Protein AF-A0A7K4P7L5-F1 (afdb_monomer_lite)

pLDDT: mean 96.88, std 3.23, range [77.81, 98.56]

Foldseek 3Di:
DDKDKDWDDDQFKIKIFIADPVRDTPDIDMDTQDPPDPVVNVVVRVVRVVVHD

InterPro domains:
  IPR000600 ROK family [PF00480] (5-50)
  IPR043129 ATPase, nucleotide binding domain [SSF53067] (1-50)

Organism: NCBI:txid2511932

Radius of gyration: 11.6 Å; chains: 1; bounding box: 26×18×29 Å

Secondary structure (DSSP, 8-state):
---EEEEEE-SSEEEEEEE-TT--EEEEEEEEPPPS-HHHHHHHHHHHHHHH-

Sequence (53 aa):
MLYKIGVDLGGTKTEAVLLDENLNVLERKRIPTPQNDYQKIINTISSLVLEIS

Structure (mmCIF, N/CA/C/O backbone):
data_AF-A0A7K4P7L5-F1
#
_entry.id   AF-A0A7K4P7L5-F1
#
loop_
_atom_site.group_PDB
_atom_site.id
_atom_site.type_symbol
_atom_site.label_atom_id
_atom_site.label_alt_id
_atom_site.label_comp_id
_atom_site.label_asym_id
_atom_site.label_entity_id
_atom_site.label_seq_id
_atom_site.pdbx_PDB_ins_code
_atom_site.Cartn_x
_atom_site.Cartn_y
_atom_site.Cartn_z
_atom_site.occupancy
_atom_site.B_iso_or_equiv
_atom_site.auth_seq_id
_atom_site.auth_comp_id
_atom_site.auth_asym_id
_atom_site.auth_atom_id
_atom_site.pdbx_PDB_model_num
ATOM 1 N N . MET A 1 1 ? -10.847 8.610 18.270 1.00 77.81 1 MET A N 1
ATOM 2 C CA . MET A 1 1 ? -11.163 7.580 17.261 1.00 77.81 1 MET A CA 1
ATOM 3 C C . MET A 1 1 ? -9.847 7.063 16.726 1.00 77.81 1 MET A C 1
ATOM 5 O O . MET A 1 1 ? -8.972 7.880 16.448 1.00 77.81 1 MET A O 1
ATOM 9 N N . LEU A 1 2 ? -9.667 5.745 1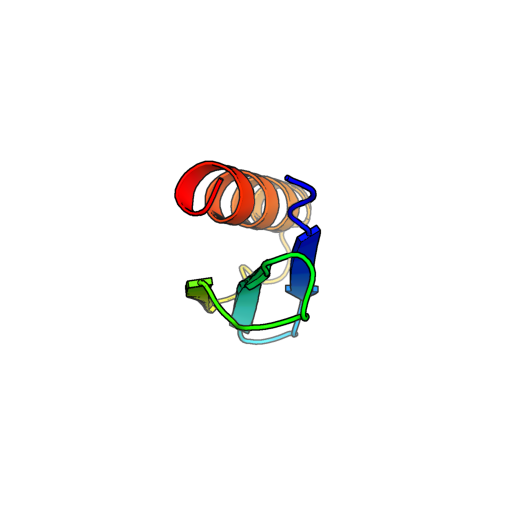6.695 1.00 90.44 2 LEU A N 1
ATOM 10 C CA . LEU A 1 2 ? -8.431 5.122 16.222 1.00 90.44 2 LEU A CA 1
ATOM 11 C C . LEU A 1 2 ? -8.695 4.506 14.851 1.00 90.44 2 LEU A C 1
ATOM 13 O O . LEU A 1 2 ? -9.472 3.563 14.749 1.00 90.44 2 LEU A O 1
ATOM 17 N N . TYR A 1 3 ? -8.023 5.017 13.825 1.00 96.00 3 TYR A N 1
ATOM 18 C CA . TYR A 1 3 ? -8.065 4.446 12.484 1.00 96.00 3 TYR A CA 1
ATOM 19 C C . TYR A 1 3 ? -6.810 3.621 12.217 1.00 96.00 3 TYR A C 1
ATOM 21 O O . TYR A 1 3 ? -5.736 3.908 12.755 1.00 96.00 3 TYR A O 1
ATOM 29 N N . LYS A 1 4 ? -6.943 2.585 11.390 1.00 97.44 4 LYS A N 1
ATOM 30 C CA . LYS A 1 4 ? -5.817 1.764 10.931 1.00 97.44 4 LYS A CA 1
ATOM 31 C C . LYS A 1 4 ? -5.772 1.772 9.414 1.00 97.44 4 LYS A C 1
ATOM 33 O O . LYS A 1 4 ? -6.812 1.679 8.772 1.00 97.44 4 LYS A O 1
ATOM 38 N N . ILE A 1 5 ? -4.566 1.821 8.862 1.00 98.00 5 ILE A N 1
ATOM 39 C CA . ILE A 1 5 ? -4.340 1.638 7.430 1.00 98.00 5 ILE A CA 1
ATOM 40 C C . ILE A 1 5 ? -3.611 0.314 7.225 1.00 98.00 5 ILE A C 1
ATOM 42 O O . ILE A 1 5 ? -2.571 0.069 7.837 1.00 98.00 5 ILE A O 1
ATOM 46 N N . GLY A 1 6 ? -4.176 -0.544 6.382 1.00 97.81 6 GLY A N 1
ATOM 47 C CA . GLY A 1 6 ? -3.522 -1.750 5.883 1.00 97.81 6 GLY A CA 1
ATOM 48 C C . GLY A 1 6 ? -3.025 -1.532 4.459 1.00 97.81 6 GLY A C 1
ATOM 49 O O . GLY A 1 6 ? -3.715 -0.896 3.668 1.00 97.81 6 GLY A O 1
ATOM 50 N N . VAL A 1 7 ? -1.854 -2.075 4.129 1.00 98.25 7 VAL A N 1
ATOM 51 C CA . VAL A 1 7 ? -1.310 -2.093 2.764 1.00 98.25 7 VAL A CA 1
ATOM 52 C C . VAL A 1 7 ? -0.948 -3.530 2.406 1.00 98.25 7 VAL A C 1
ATOM 54 O O . VAL A 1 7 ? -0.215 -4.180 3.150 1.00 98.25 7 VAL A O 1
ATOM 57 N N . ASP A 1 8 ? -1.441 -4.007 1.265 1.00 98.06 8 ASP A N 1
ATOM 58 C CA . ASP A 1 8 ? -1.090 -5.301 0.675 1.00 98.06 8 ASP A CA 1
ATOM 59 C C . ASP A 1 8 ? -0.346 -5.080 -0.648 1.00 98.06 8 ASP A C 1
ATOM 61 O O . ASP A 1 8 ? -0.892 -4.528 -1.607 1.00 98.06 8 ASP A O 1
ATOM 65 N N . LEU A 1 9 ? 0.925 -5.483 -0.694 1.00 97.81 9 LEU A N 1
ATOM 66 C CA . LEU A 1 9 ? 1.790 -5.374 -1.866 1.00 97.81 9 LEU A CA 1
ATOM 67 C C . LEU A 1 9 ? 1.901 -6.739 -2.555 1.00 97.81 9 LEU A C 1
ATOM 69 O O . LEU A 1 9 ? 2.743 -7.562 -2.199 1.00 97.81 9 LEU A O 1
ATOM 73 N N . GLY A 1 10 ? 1.089 -6.958 -3.589 1.00 96.31 10 GLY A N 1
ATOM 74 C CA . GLY A 1 10 ? 1.198 -8.123 -4.466 1.00 96.31 10 GLY A CA 1
ATOM 75 C C . GLY A 1 10 ? 2.070 -7.864 -5.700 1.00 96.31 10 GLY A C 1
ATOM 76 O O . GLY A 1 10 ? 2.352 -6.724 -6.059 1.00 96.31 10 GLY A O 1
ATOM 77 N N . GLY A 1 11 ? 2.442 -8.922 -6.431 1.00 95.94 11 GLY A N 1
ATOM 78 C CA . GLY A 1 11 ? 3.239 -8.806 -7.669 1.00 95.94 11 GLY A CA 1
ATOM 79 C C . GLY A 1 11 ? 2.487 -8.246 -8.891 1.00 95.94 11 GLY A C 1
ATOM 80 O O . GLY A 1 11 ? 3.096 -7.909 -9.906 1.00 95.94 11 GLY A O 1
ATOM 81 N N . THR A 1 12 ? 1.156 -8.156 -8.816 1.00 96.38 12 THR A N 1
ATOM 82 C CA . THR A 1 12 ? 0.294 -7.651 -9.905 1.00 96.38 12 THR A CA 1
ATOM 83 C C . THR A 1 12 ? -0.571 -6.475 -9.472 1.00 96.38 12 THR A C 1
ATOM 85 O O . THR A 1 12 ? -0.873 -5.602 -10.289 1.00 96.38 12 THR A O 1
ATOM 88 N N . LYS A 1 13 ? -1.009 -6.453 -8.211 1.00 97.94 13 LYS A N 1
ATOM 89 C CA . LYS A 1 13 ? -1.841 -5.390 -7.648 1.00 97.94 13 LYS A CA 1
ATOM 90 C C . LYS A 1 13 ? -1.349 -5.022 -6.249 1.00 97.94 13 LYS A C 1
ATOM 92 O O . LYS A 1 13 ? -1.019 -5.925 -5.483 1.00 97.94 13 LYS A O 1
ATOM 97 N N . THR A 1 14 ? -1.398 -3.734 -5.935 1.00 98.25 14 THR A N 1
ATOM 98 C CA . THR A 1 14 ? -1.206 -3.183 -4.589 1.00 98.25 14 THR A CA 1
ATOM 99 C C . THR A 1 14 ? -2.536 -2.622 -4.105 1.00 98.25 14 THR A C 1
ATOM 101 O O . THR A 1 14 ? -3.260 -1.990 -4.881 1.00 98.25 14 THR A O 1
ATOM 104 N N . GLU A 1 15 ? -2.870 -2.867 -2.844 1.00 98.38 15 GLU A N 1
ATOM 105 C CA . GLU A 1 15 ? -4.110 -2.434 -2.201 1.00 98.38 15 GLU A CA 1
ATOM 106 C C . GLU A 1 15 ? -3.810 -1.673 -0.907 1.00 98.38 15 GLU A C 1
ATOM 108 O O . GLU A 1 15 ? -2.860 -2.002 -0.198 1.00 98.38 1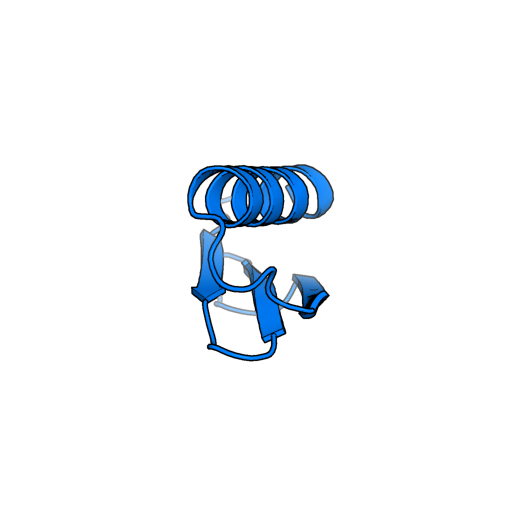5 GLU A O 1
ATOM 113 N N . ALA A 1 16 ? -4.627 -0.668 -0.598 1.00 98.56 16 ALA A N 1
ATOM 114 C CA . ALA A 1 16 ? -4.656 -0.003 0.695 1.00 98.56 16 ALA A CA 1
ATOM 115 C C . ALA A 1 16 ? -6.095 0.039 1.230 1.00 98.56 16 ALA A C 1
ATOM 117 O O . ALA A 1 16 ? -7.048 0.177 0.456 1.00 98.56 16 ALA A O 1
ATOM 118 N N . VAL A 1 17 ? -6.256 -0.108 2.545 1.00 98.44 17 VAL A N 1
ATOM 119 C CA . VAL A 1 17 ? -7.558 -0.155 3.222 1.00 98.44 17 VAL A CA 1
ATOM 120 C C . VAL A 1 17 ? -7.542 0.694 4.491 1.00 98.44 17 VAL A C 1
ATOM 122 O O . VAL A 1 17 ? -6.637 0.551 5.310 1.00 98.44 17 VAL A O 1
ATOM 125 N N . LEU A 1 18 ? -8.547 1.554 4.655 1.00 98.50 18 LEU A N 1
ATOM 126 C CA . LEU A 1 18 ? -8.804 2.324 5.870 1.00 98.50 18 LEU A CA 1
ATOM 127 C C . LEU A 1 18 ? -9.830 1.573 6.722 1.00 98.50 18 LEU A C 1
ATOM 129 O O . LEU A 1 18 ? -10.905 1.209 6.238 1.00 98.50 18 LEU A O 1
ATOM 133 N N . LEU A 1 19 ? -9.496 1.359 7.991 1.00 98.25 19 LEU A N 1
ATOM 134 C CA . LEU A 1 19 ? -10.320 0.642 8.955 1.00 98.25 19 LEU A CA 1
ATOM 135 C C . LEU A 1 19 ? -10.670 1.528 10.150 1.00 98.25 19 LEU A C 1
ATOM 137 O O . LEU A 1 19 ? -9.813 2.268 10.646 1.00 98.25 19 LEU A O 1
ATOM 141 N N . ASP A 1 20 ? -11.899 1.396 10.646 1.00 97.44 20 ASP A N 1
ATOM 142 C CA . ASP A 1 20 ? -12.294 1.944 11.944 1.00 97.44 20 ASP A CA 1
ATOM 143 C C . ASP A 1 20 ? -11.766 1.095 13.120 1.00 97.44 20 ASP A C 1
ATOM 145 O O . ASP A 1 20 ? -11.079 0.079 12.962 1.00 97.44 20 ASP A O 1
ATOM 149 N N . GLU A 1 21 ? -12.098 1.516 14.336 1.00 97.00 21 GLU A N 1
ATOM 150 C CA . GLU A 1 21 ? -11.733 0.843 15.586 1.00 97.00 21 GLU A CA 1
ATOM 151 C C . GLU A 1 21 ? -12.314 -0.572 15.749 1.00 97.00 21 GLU A C 1
ATOM 153 O O . GLU A 1 21 ? -11.733 -1.387 16.467 1.00 97.00 21 GLU A O 1
ATOM 158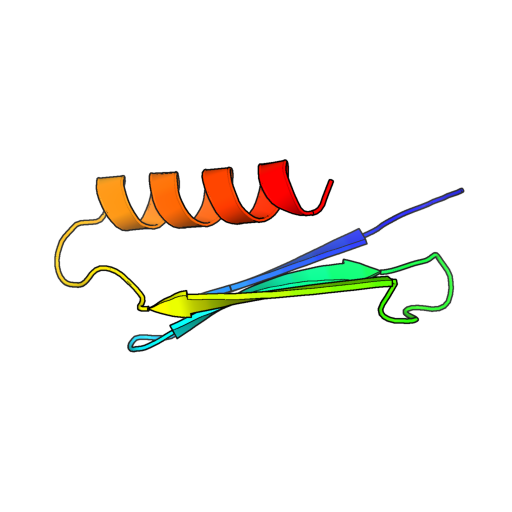 N N . ASN A 1 22 ? -13.398 -0.890 15.037 1.00 96.88 22 ASN A N 1
ATOM 159 C CA . ASN A 1 22 ? -14.027 -2.210 14.999 1.00 96.88 22 ASN A CA 1
ATOM 160 C C . ASN A 1 22 ? -13.541 -3.055 13.807 1.00 96.88 22 ASN A C 1
ATOM 162 O O . ASN A 1 22 ? -14.078 -4.134 13.563 1.00 96.88 22 ASN A O 1
ATOM 166 N N . LEU A 1 23 ? -12.512 -2.590 13.084 1.00 95.81 23 LEU A N 1
ATOM 167 C CA . LEU A 1 23 ? -11.982 -3.200 11.861 1.00 95.81 23 LEU A CA 1
ATOM 168 C C . LEU A 1 23 ? -12.981 -3.223 10.692 1.00 95.81 23 LEU A C 1
ATOM 170 O O . LEU A 1 23 ? -12.803 -4.001 9.751 1.00 95.81 23 LEU A O 1
ATOM 174 N N . ASN A 1 24 ? -14.002 -2.363 10.708 1.00 97.69 24 ASN A N 1
ATOM 175 C CA . ASN A 1 24 ? -14.853 -2.175 9.541 1.00 97.69 24 ASN A CA 1
ATOM 176 C C . ASN A 1 24 ? -14.083 -1.417 8.464 1.00 97.69 24 ASN A C 1
ATOM 178 O O . ASN A 1 24 ? -13.373 -0.453 8.751 1.00 97.69 24 ASN A O 1
ATOM 182 N N . VAL A 1 25 ? -14.265 -1.832 7.212 1.00 98.00 25 VAL A N 1
ATOM 183 C CA . VAL A 1 25 ? -13.688 -1.146 6.055 1.00 98.00 25 VAL A CA 1
ATOM 184 C C . VAL A 1 25 ? -14.451 0.147 5.805 1.00 98.00 25 VAL A C 1
ATOM 186 O O . VAL A 1 25 ? -15.627 0.107 5.452 1.00 98.00 25 VAL A O 1
ATOM 189 N N . LEU A 1 26 ? -13.763 1.275 5.958 1.00 97.94 26 LEU A N 1
ATOM 190 C CA . LEU A 1 26 ? -14.281 2.595 5.609 1.00 97.94 26 LEU A CA 1
ATOM 191 C C . LEU A 1 26 ? -13.977 2.928 4.150 1.00 97.94 26 LEU A C 1
ATOM 193 O O . LEU A 1 26 ? -14.853 3.380 3.418 1.00 97.94 26 LEU A O 1
ATOM 197 N N . GLU A 1 27 ? -12.750 2.644 3.716 1.00 98.19 27 GLU A N 1
ATOM 198 C CA . GLU A 1 27 ? -12.306 2.866 2.344 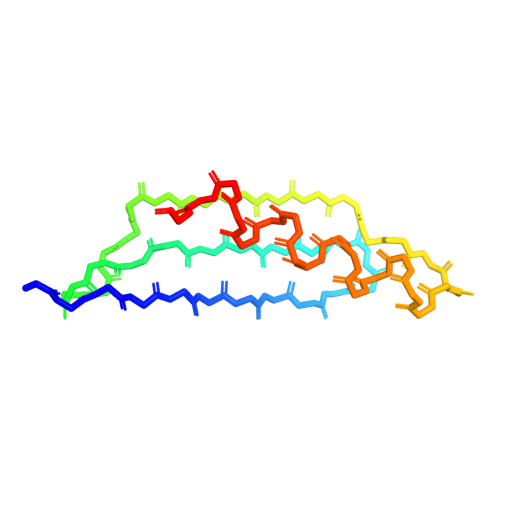1.00 98.19 27 GLU A CA 1
ATOM 199 C C . GLU A 1 27 ? -11.319 1.783 1.911 1.00 98.19 27 GLU A C 1
ATOM 201 O O . GLU A 1 27 ? -10.592 1.208 2.723 1.00 98.19 27 GLU A O 1
ATOM 206 N N . ARG A 1 28 ? -11.304 1.474 0.613 1.00 98.19 28 ARG A N 1
ATOM 207 C CA . ARG A 1 28 ? -10.386 0.512 0.008 1.00 98.19 28 ARG A CA 1
ATOM 208 C C . ARG A 1 28 ? -10.050 0.941 -1.410 1.00 98.19 28 ARG A C 1
ATOM 210 O O . ARG A 1 28 ? -10.953 1.158 -2.217 1.00 98.19 28 ARG A O 1
ATOM 217 N N . LYS A 1 29 ? -8.762 0.955 -1.746 1.00 98.25 29 LYS A N 1
ATOM 218 C CA . LYS A 1 29 ? -8.287 1.267 -3.095 1.00 98.25 29 LYS A CA 1
ATOM 219 C C . LYS A 1 29 ? -7.254 0.262 -3.569 1.00 98.25 29 LYS A C 1
ATOM 221 O O . LYS A 1 29 ? -6.382 -0.150 -2.813 1.00 98.25 29 LYS A O 1
ATOM 226 N N . ARG A 1 30 ? -7.347 -0.122 -4.845 1.00 98.19 30 ARG A N 1
ATOM 227 C CA . ARG A 1 30 ? -6.473 -1.118 -5.472 1.00 98.19 30 ARG A CA 1
ATOM 228 C C . ARG A 1 30 ? -6.023 -0.668 -6.853 1.00 98.19 30 ARG A C 1
ATOM 230 O O . ARG A 1 30 ? -6.853 -0.293 -7.678 1.00 98.19 30 ARG A O 1
ATOM 237 N N . ILE A 1 31 ? -4.725 -0.774 -7.131 1.00 98.12 31 ILE A N 1
ATOM 238 C CA . ILE A 1 31 ? -4.126 -0.394 -8.421 1.00 98.12 31 ILE A CA 1
ATOM 239 C C . ILE A 1 31 ? -3.100 -1.437 -8.904 1.00 98.12 31 ILE A C 1
ATOM 241 O O . ILE A 1 31 ? -2.690 -2.298 -8.124 1.00 98.12 31 ILE A O 1
ATOM 245 N N . PRO A 1 32 ? -2.707 -1.439 -10.196 1.00 98.12 32 PRO A N 1
ATOM 246 C CA . PRO A 1 32 ? -1.583 -2.243 -10.685 1.00 98.12 32 PRO A CA 1
ATOM 247 C C . PRO A 1 32 ? -0.284 -1.980 -9.918 1.00 98.12 32 PRO A C 1
ATOM 249 O O . PRO A 1 32 ? 0.068 -0.823 -9.706 1.00 98.12 32 PRO A O 1
ATOM 252 N N . THR A 1 33 ? 0.446 -3.040 -9.565 1.00 97.94 33 THR A N 1
ATOM 253 C CA . THR A 1 33 ? 1.787 -2.909 -8.979 1.00 97.94 33 THR A CA 1
ATOM 254 C C . THR A 1 33 ? 2.787 -2.577 -10.084 1.00 97.94 33 THR A C 1
ATOM 256 O O . THR A 1 33 ? 2.895 -3.345 -11.046 1.00 97.94 33 THR A O 1
ATOM 259 N N . PRO A 1 34 ? 3.548 -1.477 -9.977 1.00 96.56 34 PRO A N 1
ATOM 260 C CA . PRO A 1 34 ? 4.701 -1.260 -10.838 1.00 96.56 34 PRO A CA 1
ATOM 261 C C . PRO A 1 34 ? 5.710 -2.401 -10.672 1.00 96.56 34 PRO A C 1
ATOM 263 O O . PRO A 1 34 ? 6.035 -2.785 -9.553 1.00 96.56 34 PRO A O 1
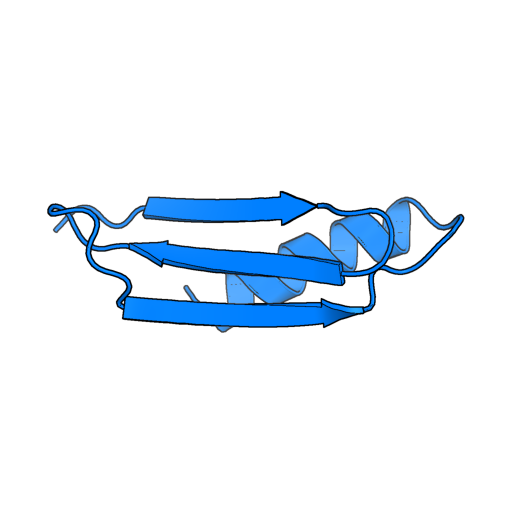ATOM 266 N N . GLN A 1 35 ? 6.215 -2.946 -11.776 1.00 94.50 35 GLN A N 1
ATOM 267 C CA . GLN A 1 35 ? 7.189 -4.037 -11.740 1.00 94.50 35 GLN A CA 1
ATOM 268 C C . GLN A 1 35 ? 8.608 -3.517 -11.952 1.00 94.50 35 GLN A C 1
ATOM 270 O O . GLN A 1 35 ? 8.813 -2.563 -12.699 1.00 94.50 35 GLN A O 1
ATOM 275 N N . ASN A 1 36 ? 9.576 -4.188 -11.323 1.00 94.69 36 ASN A N 1
ATOM 276 C CA . ASN A 1 36 ? 11.017 -3.955 -11.489 1.00 94.69 36 ASN A CA 1
ATOM 277 C C . ASN A 1 36 ? 11.482 -2.515 -11.197 1.00 94.69 36 ASN A C 1
ATOM 279 O O . ASN A 1 36 ? 12.541 -2.103 -11.660 1.00 94.69 36 ASN A O 1
ATOM 283 N N . ASP A 1 37 ? 10.709 -1.758 -10.418 1.00 97.12 37 ASP A N 1
ATOM 284 C CA . ASP A 1 37 ? 11.024 -0.383 -10.036 1.00 97.12 37 ASP A CA 1
ATOM 285 C C . ASP A 1 37 ? 10.636 -0.156 -8.571 1.00 97.12 37 ASP A C 1
ATOM 287 O O . ASP A 1 37 ? 9.478 0.101 -8.233 1.00 97.12 37 ASP A O 1
ATOM 291 N N . TYR A 1 38 ? 11.625 -0.287 -7.686 1.00 96.81 38 TYR A N 1
ATOM 292 C CA . TYR A 1 38 ? 11.431 -0.157 -6.244 1.00 96.81 38 TYR A CA 1
ATOM 293 C C . TYR A 1 38 ? 10.901 1.227 -5.856 1.00 96.81 38 TYR A C 1
ATOM 295 O O . TYR A 1 38 ? 9.949 1.328 -5.083 1.00 96.81 38 TYR A O 1
ATOM 303 N N . GLN A 1 39 ? 11.463 2.301 -6.418 1.00 98.38 39 GLN A N 1
ATOM 304 C CA . GLN A 1 39 ? 11.056 3.655 -6.049 1.00 98.38 39 GLN A CA 1
ATOM 305 C C . GLN A 1 39 ? 9.616 3.929 -6.480 1.00 98.38 39 GLN A C 1
ATOM 307 O O . GLN A 1 39 ? 8.846 4.534 -5.734 1.00 98.38 39 GLN A O 1
ATOM 312 N N . LYS A 1 40 ? 9.216 3.437 -7.654 1.00 97.94 40 LYS A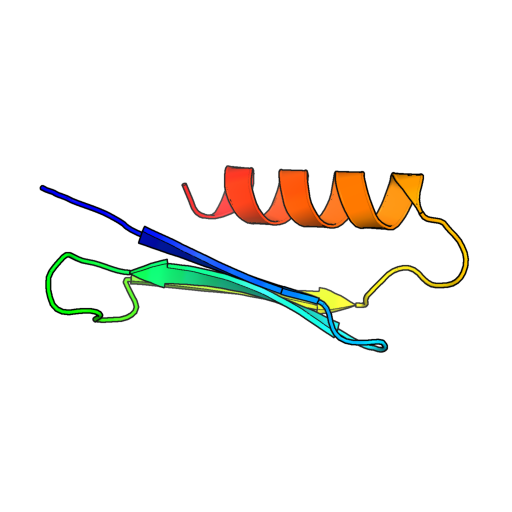 N 1
ATOM 313 C CA . LYS A 1 40 ? 7.836 3.562 -8.121 1.00 97.94 40 LYS A CA 1
ATOM 314 C C . LYS A 1 40 ? 6.857 2.745 -7.277 1.00 97.94 40 LYS A C 1
ATOM 316 O O . LYS A 1 40 ? 5.733 3.204 -7.078 1.00 97.94 40 LYS A O 1
ATOM 321 N N . ILE A 1 41 ? 7.269 1.595 -6.735 1.00 97.94 41 ILE A N 1
ATOM 322 C CA . ILE A 1 41 ? 6.478 0.831 -5.754 1.00 97.94 41 ILE A CA 1
ATOM 323 C C . ILE A 1 41 ? 6.295 1.638 -4.463 1.00 97.94 41 ILE A C 1
ATOM 325 O O . ILE A 1 41 ? 5.167 1.782 -3.996 1.00 97.94 41 ILE A O 1
ATOM 329 N N . ILE A 1 42 ? 7.367 2.219 -3.915 1.00 98.25 42 ILE A N 1
ATOM 330 C CA . ILE A 1 42 ? 7.285 3.050 -2.703 1.00 98.25 42 ILE A CA 1
ATOM 331 C C . ILE A 1 42 ? 6.381 4.266 -2.927 1.00 98.25 42 ILE A C 1
ATOM 333 O O . ILE A 1 42 ? 5.500 4.536 -2.111 1.00 98.25 42 ILE A O 1
ATOM 337 N N . ASN A 1 43 ? 6.538 4.958 -4.057 1.00 98.31 43 ASN A N 1
ATOM 338 C CA . ASN A 1 43 ? 5.683 6.089 -4.413 1.00 98.31 43 ASN A CA 1
ATOM 339 C C . ASN A 1 43 ? 4.218 5.655 -4.555 1.00 98.31 43 ASN A C 1
ATOM 341 O O . ASN A 1 43 ? 3.334 6.348 -4.075 1.00 98.31 43 ASN A O 1
ATOM 345 N N . THR A 1 44 ? 3.968 4.486 -5.152 1.00 97.81 44 THR A N 1
ATOM 346 C CA . THR A 1 44 ? 2.623 3.909 -5.288 1.00 97.81 44 THR A CA 1
ATOM 347 C C . THR A 1 44 ? 1.973 3.652 -3.931 1.00 97.81 44 THR A C 1
ATOM 349 O O . THR A 1 44 ? 0.821 4.024 -3.729 1.00 97.81 44 THR A O 1
ATOM 352 N N . ILE A 1 45 ? 2.706 3.049 -2.991 1.00 98.19 45 ILE A N 1
ATOM 353 C CA . ILE A 1 45 ? 2.208 2.806 -1.631 1.00 98.19 45 ILE A CA 1
ATOM 354 C C . ILE A 1 45 ? 1.919 4.136 -0.930 1.00 98.19 45 ILE A C 1
ATOM 356 O O . ILE A 1 45 ? 0.838 4.302 -0.376 1.00 98.19 45 ILE A O 1
ATOM 360 N N . SER A 1 46 ? 2.851 5.091 -0.996 1.00 98.31 46 SER A N 1
ATOM 361 C CA . SER A 1 46 ? 2.681 6.422 -0.401 1.00 98.31 46 SER A CA 1
ATOM 362 C C . SER A 1 46 ? 1.445 7.140 -0.952 1.00 98.31 46 SER A C 1
ATOM 364 O O . SER A 1 46 ? 0.624 7.630 -0.183 1.00 98.31 46 SER A O 1
ATOM 366 N N . SER A 1 47 ? 1.259 7.130 -2.277 1.00 98.06 47 SER A N 1
ATOM 367 C CA . SER A 1 47 ? 0.082 7.712 -2.924 1.00 98.06 47 SER A CA 1
ATOM 368 C C . SER A 1 47 ? -1.213 7.037 -2.487 1.00 98.06 47 SER A C 1
ATOM 370 O O . SER A 1 47 ? -2.152 7.739 -2.146 1.00 98.06 47 SER A O 1
ATOM 372 N N . LEU A 1 48 ? -1.262 5.702 -2.440 1.00 98.12 48 LEU A N 1
ATOM 373 C CA . LEU A 1 48 ? -2.456 4.989 -1.980 1.00 98.12 48 LEU A CA 1
ATOM 374 C C . LEU A 1 48 ? -2.808 5.330 -0.533 1.00 98.12 48 LEU A C 1
ATOM 376 O O . LEU A 1 48 ? -3.980 5.514 -0.236 1.00 98.12 48 LEU A O 1
ATOM 380 N N . VAL A 1 49 ? -1.808 5.409 0.352 1.00 98.06 49 VAL A N 1
ATOM 381 C CA . VAL A 1 49 ? -2.018 5.781 1.757 1.00 98.06 49 VAL A CA 1
ATOM 382 C C . VAL A 1 49 ? -2.575 7.198 1.848 1.00 98.06 49 VAL A C 1
ATOM 384 O O . VAL A 1 49 ? -3.601 7.372 2.488 1.00 98.06 49 VAL A O 1
ATOM 387 N N . LEU A 1 50 ? -1.952 8.170 1.171 1.00 97.94 50 LEU A N 1
ATOM 388 C CA . LEU A 1 50 ? -2.387 9.573 1.171 1.00 97.94 50 LEU A CA 1
ATOM 389 C C . LEU A 1 50 ? -3.780 9.786 0.567 1.00 97.94 50 LEU A C 1
ATOM 391 O O . LEU A 1 50 ? -4.450 10.751 0.911 1.00 97.94 50 LEU A O 1
ATOM 395 N N . GLU A 1 51 ? -4.201 8.934 -0.368 1.00 97.25 51 GLU A N 1
ATOM 396 C CA . GLU A 1 51 ? -5.515 9.038 -1.005 1.00 97.25 51 GLU A CA 1
ATOM 397 C C . GLU A 1 51 ? -6.664 8.560 -0.113 1.00 97.25 51 GLU A C 1
ATOM 399 O O . GLU A 1 51 ? -7.779 9.031 -0.308 1.00 97.25 51 GLU A O 1
ATOM 404 N N . ILE A 1 52 ? -6.409 7.632 0.818 1.00 96.06 52 ILE A N 1
ATOM 405 C CA . ILE A 1 52 ? -7.444 7.023 1.677 1.00 96.06 52 ILE A CA 1
ATOM 406 C C . ILE A 1 52 ? -7.371 7.486 3.140 1.00 96.06 52 ILE A C 1
ATOM 408 O O . ILE A 1 52 ? -8.098 6.959 3.981 1.00 96.06 52 ILE A O 1
ATOM 412 N N . SER A 1 53 ? -6.432 8.378 3.468 1.00 88.12 53 SER A N 1
ATOM 413 C CA . SER A 1 53 ? -6.185 8.919 4.813 1.00 88.12 53 SER A CA 1
ATOM 414 C C . SER A 1 53 ? -6.691 10.347 4.941 1.00 88.12 53 SER A C 1
ATOM 416 O O . SER A 1 53 ? -7.344 10.644 5.963 1.00 88.12 53 SER A O 1
#